Protein AF-A0A4Q3AGQ6-F1 (afdb_monomer_lite)

pLDDT: mean 85.33, std 16.57, range [38.38, 97.81]

Secondary structure (DSSP, 8-state):
-----------------PPPPPGGGTTT--TT-------EEEE--GGGHHHHHHHHHHHHH-HHHHHHHHTTPPTTSPPPP-GGGS--HHHHHHHHHHHTT-EEEE-

Structure (mmCIF, N/CA/C/O backbone):
data_AF-A0A4Q3AGQ6-F1
#
_entry.id   AF-A0A4Q3AGQ6-F1
#
loop_
_atom_site.group_PDB
_atom_site.id
_atom_site.type_symbol
_atom_site.label_atom_id
_atom_site.label_alt_id
_atom_site.label_comp_id
_atom_site.label_asym_id
_atom_site.label_entity_id
_atom_site.label_seq_id
_atom_site.pdbx_PDB_ins_code
_atom_site.Cartn_x
_atom_site.Cartn_y
_atom_site.Cartn_z
_atom_site.occupancy
_atom_site.B_iso_or_equiv
_atom_site.auth_seq_id
_atom_site.auth_comp_id
_atom_site.auth_asym_id
_atom_site.auth_atom_id
_atom_site.pdbx_PDB_model_num
ATOM 1 N N . MET A 1 1 ? 59.918 -32.731 -48.530 1.00 38.38 1 MET A N 1
ATOM 2 C CA . MET A 1 1 ? 59.135 -31.544 -48.932 1.00 38.38 1 MET A CA 1
ATOM 3 C C . MET A 1 1 ? 58.116 -31.290 -47.831 1.00 38.38 1 MET A C 1
ATOM 5 O O . MET A 1 1 ? 57.260 -32.135 -47.616 1.00 38.38 1 MET A O 1
ATOM 9 N N . LYS A 1 2 ? 58.320 -30.248 -47.016 1.00 39.12 2 LYS A N 1
ATOM 10 C CA . LYS A 1 2 ? 57.498 -29.960 -45.830 1.00 39.12 2 LYS A CA 1
ATOM 11 C C . LYS A 1 2 ? 56.310 -29.107 -46.273 1.00 39.12 2 LYS A C 1
ATOM 13 O O . LYS A 1 2 ? 56.527 -27.981 -46.702 1.00 39.12 2 LYS A O 1
ATOM 18 N N . VAL A 1 3 ? 55.093 -29.639 -46.195 1.00 46.00 3 VAL A N 1
ATOM 19 C CA . VAL A 1 3 ? 53.869 -28.850 -46.383 1.00 46.00 3 VAL A CA 1
ATOM 20 C C . VAL A 1 3 ? 53.211 -28.728 -45.018 1.00 46.00 3 VAL A C 1
ATOM 22 O O . VAL A 1 3 ? 52.558 -29.647 -44.535 1.00 46.00 3 VAL A O 1
ATOM 25 N N . THR A 1 4 ? 53.478 -27.612 -44.349 1.00 46.59 4 THR A N 1
ATOM 26 C CA . THR A 1 4 ? 52.839 -27.230 -43.091 1.00 46.59 4 THR A CA 1
ATOM 27 C C . THR A 1 4 ? 51.447 -26.701 -43.426 1.00 46.59 4 THR A C 1
ATOM 29 O O . THR A 1 4 ? 51.304 -25.577 -43.899 1.00 46.59 4 THR A O 1
ATOM 32 N N . LEU A 1 5 ? 50.418 -27.526 -43.233 1.00 41.88 5 LEU A N 1
ATOM 33 C CA . LEU A 1 5 ? 49.025 -27.117 -43.392 1.00 41.88 5 LEU A CA 1
ATOM 34 C C . LEU A 1 5 ? 48.574 -26.436 -42.091 1.00 41.88 5 LEU A C 1
ATOM 36 O O . LEU A 1 5 ? 48.274 -27.097 -41.098 1.00 41.88 5 LEU A O 1
ATOM 40 N N . ALA A 1 6 ? 48.600 -25.103 -42.070 1.00 47.47 6 ALA A N 1
ATOM 41 C CA . ALA A 1 6 ? 48.110 -24.317 -40.945 1.00 47.47 6 ALA A CA 1
ATOM 42 C C . ALA A 1 6 ? 46.582 -24.466 -40.847 1.00 47.47 6 ALA A C 1
ATOM 44 O O . ALA A 1 6 ? 45.842 -23.964 -41.691 1.00 47.47 6 ALA A O 1
ATOM 45 N N . SER A 1 7 ? 46.110 -25.176 -39.820 1.00 49.44 7 SER A N 1
ATOM 46 C CA . SER A 1 7 ? 44.690 -25.216 -39.465 1.00 49.44 7 SER A CA 1
ATOM 47 C C . SER A 1 7 ? 44.297 -23.869 -38.861 1.00 49.44 7 SER A C 1
ATOM 49 O O . SER A 1 7 ? 44.661 -23.561 -37.728 1.00 49.44 7 SER A O 1
ATOM 51 N N . VAL A 1 8 ? 43.571 -23.052 -39.622 1.00 52.06 8 VAL A N 1
ATOM 52 C CA . VAL A 1 8 ? 42.922 -21.845 -39.101 1.00 52.06 8 VAL A CA 1
ATOM 53 C C . VAL A 1 8 ? 41.705 -22.292 -38.297 1.00 52.06 8 VAL A C 1
ATOM 55 O O . VAL A 1 8 ? 40.649 -22.588 -38.849 1.00 52.06 8 VAL A O 1
ATOM 58 N N . PHE A 1 9 ? 41.863 -22.377 -36.979 1.00 47.50 9 PHE A N 1
ATOM 59 C CA . PHE A 1 9 ? 40.748 -22.543 -36.055 1.00 47.50 9 PHE A CA 1
ATOM 60 C C . PHE A 1 9 ? 40.104 -21.164 -35.864 1.00 47.50 9 PHE A C 1
ATOM 62 O O . PHE A 1 9 ? 40.536 -20.369 -35.030 1.00 47.50 9 PHE A O 1
ATOM 69 N N . ALA A 1 10 ? 39.120 -20.832 -36.702 1.00 53.97 10 ALA A N 1
ATOM 70 C CA . ALA A 1 10 ? 38.310 -19.637 -36.509 1.00 53.97 10 ALA A CA 1
ATOM 71 C C . ALA A 1 10 ? 37.447 -19.836 -35.253 1.00 53.97 10 ALA A C 1
ATOM 73 O O . ALA A 1 10 ? 36.422 -20.516 -35.295 1.00 53.97 10 ALA A O 1
ATOM 74 N N . LEU A 1 11 ? 37.884 -19.271 -34.122 1.00 48.06 11 LEU A N 1
ATOM 75 C CA . LEU A 1 11 ? 37.043 -19.110 -32.938 1.00 48.06 11 LEU A CA 1
ATOM 76 C C . LEU A 1 11 ? 35.858 -18.216 -33.329 1.00 48.06 11 LEU A C 1
ATOM 78 O O . LEU A 1 11 ? 35.980 -16.994 -33.399 1.00 48.06 11 LEU A O 1
ATOM 82 N N . VAL A 1 12 ? 34.703 -18.823 -33.587 1.00 55.38 12 VAL A N 1
ATOM 83 C CA . VAL A 1 12 ? 33.433 -18.100 -33.629 1.00 55.38 12 VAL A CA 1
ATOM 84 C C . VAL A 1 12 ? 33.086 -17.769 -32.181 1.00 55.38 12 VAL A C 1
ATOM 86 O O . VAL A 1 12 ? 32.488 -18.576 -31.474 1.00 55.38 12 VAL A O 1
ATOM 89 N N . ALA A 1 13 ? 33.531 -16.609 -31.700 1.00 59.38 13 ALA A N 1
ATOM 90 C CA . ALA A 1 13 ? 33.026 -16.076 -30.445 1.00 59.38 13 ALA A CA 1
ATOM 91 C C . ALA A 1 13 ? 31.540 -15.736 -30.655 1.00 59.38 13 ALA A C 1
ATOM 93 O O . ALA A 1 13 ? 31.235 -14.972 -31.576 1.00 59.38 13 ALA A O 1
ATOM 94 N N . PRO A 1 14 ? 30.599 -16.281 -29.863 1.00 54.75 14 PRO A N 1
ATOM 95 C CA . PRO A 1 14 ? 29.233 -15.793 -29.903 1.00 54.75 14 PRO A CA 1
ATOM 96 C C . PRO A 1 14 ? 29.268 -14.324 -29.480 1.00 54.75 14 PRO A C 1
ATOM 98 O O . PRO A 1 14 ? 29.641 -14.000 -28.352 1.00 54.75 14 PRO A O 1
ATOM 101 N N . ALA A 1 15 ? 28.918 -13.428 -30.400 1.00 56.59 15 ALA A N 1
ATOM 102 C CA . ALA A 1 15 ? 28.623 -12.050 -30.059 1.00 56.59 15 ALA A CA 1
ATOM 103 C C . ALA A 1 15 ? 27.412 -12.081 -29.122 1.00 56.59 15 ALA A C 1
ATOM 105 O O . ALA A 1 15 ? 26.280 -12.302 -29.553 1.00 56.59 15 ALA A O 1
ATOM 106 N N . VAL A 1 16 ? 27.663 -11.943 -27.820 1.00 60.31 16 VAL A N 1
ATOM 107 C CA . VAL A 1 16 ? 26.614 -11.757 -26.821 1.00 60.31 16 VAL A CA 1
ATOM 108 C C . VAL A 1 16 ? 26.056 -10.359 -27.055 1.00 60.31 16 VAL A C 1
ATOM 110 O O . VAL A 1 16 ? 26.527 -9.381 -26.484 1.00 60.31 16 VAL A O 1
ATOM 113 N N . PHE A 1 17 ? 25.093 -10.242 -27.963 1.00 57.38 17 PHE A N 1
ATOM 114 C CA . PHE A 1 17 ? 24.289 -9.037 -28.060 1.00 57.38 17 PHE A CA 1
ATOM 115 C C . PHE A 1 17 ? 23.415 -8.991 -26.810 1.00 57.38 17 PHE A C 1
ATOM 117 O O . PHE A 1 17 ? 22.526 -9.826 -26.635 1.00 57.38 17 PHE A O 1
ATOM 124 N N . ALA A 1 18 ? 23.708 -8.052 -25.908 1.00 65.12 18 ALA A N 1
ATOM 125 C CA . ALA A 1 18 ? 22.822 -7.757 -24.797 1.00 65.12 18 ALA A CA 1
ATOM 126 C C . ALA A 1 18 ? 21.446 -7.388 -25.369 1.00 65.12 18 ALA A C 1
ATOM 128 O O . ALA A 1 18 ? 21.344 -6.497 -26.213 1.00 65.12 18 ALA A O 1
ATOM 129 N N . ALA A 1 19 ? 20.403 -8.101 -24.938 1.00 71.31 19 ALA A N 1
ATOM 130 C CA . ALA A 1 19 ? 19.034 -7.739 -25.272 1.00 71.31 19 ALA A CA 1
ATOM 131 C C . ALA A 1 19 ? 18.767 -6.296 -24.818 1.00 71.31 19 ALA A C 1
ATOM 133 O O . ALA A 1 19 ? 19.276 -5.866 -23.779 1.00 71.31 19 ALA A O 1
ATOM 134 N N . GLU A 1 20 ? 17.984 -5.550 -25.598 1.00 75.62 20 GLU A N 1
ATOM 135 C CA . GLU A 1 20 ? 17.608 -4.186 -25.230 1.00 75.62 20 GLU A CA 1
ATOM 136 C C . GLU A 1 20 ? 16.930 -4.178 -23.854 1.00 75.62 20 GLU A C 1
ATOM 138 O O . GLU A 1 20 ? 16.079 -5.024 -23.553 1.00 75.62 20 GLU A O 1
ATOM 143 N N . ALA A 1 21 ? 17.318 -3.223 -23.003 1.00 80.38 21 ALA A N 1
ATOM 144 C CA . ALA A 1 21 ? 16.701 -3.067 -21.696 1.00 80.38 21 ALA A CA 1
ATOM 145 C C . ALA A 1 21 ? 15.193 -2.801 -21.869 1.00 80.38 21 ALA A C 1
ATOM 147 O O . ALA A 1 21 ? 14.809 -1.994 -22.724 1.00 80.38 21 ALA A O 1
ATOM 148 N N . PRO A 1 22 ? 14.315 -3.432 -21.062 1.00 84.38 22 PRO A N 1
ATOM 149 C CA . PRO A 1 22 ? 12.899 -3.088 -21.058 1.00 84.38 22 PRO A CA 1
ATOM 150 C C . PRO A 1 22 ? 12.729 -1.577 -20.893 1.00 84.38 22 PRO A C 1
ATOM 152 O O . PRO A 1 22 ? 13.403 -0.987 -20.055 1.00 84.38 22 PRO A O 1
ATOM 155 N N . LYS A 1 23 ? 11.808 -0.948 -21.636 1.00 86.06 23 LYS A N 1
ATOM 156 C CA . LYS A 1 23 ? 11.639 0.523 -21.628 1.00 86.06 23 LYS A CA 1
ATOM 157 C C . LYS A 1 23 ? 11.521 1.123 -20.222 1.00 86.06 23 LYS A C 1
ATOM 159 O O . LYS A 1 23 ? 12.052 2.193 -19.975 1.00 86.06 23 LYS A O 1
ATOM 164 N N . VAL A 1 24 ? 10.862 0.417 -19.301 1.00 86.50 24 VAL A N 1
ATOM 165 C CA . VAL A 1 24 ? 10.685 0.833 -17.894 1.00 86.50 24 VAL A CA 1
ATOM 166 C C . VAL A 1 24 ? 12.007 0.872 -17.112 1.00 86.50 24 VAL A C 1
ATOM 168 O O . VAL A 1 24 ? 12.116 1.580 -16.119 1.00 86.50 24 VAL A O 1
ATOM 171 N N . LEU A 1 25 ? 13.006 0.109 -17.548 1.00 85.94 25 LEU A N 1
ATOM 172 C CA . LEU A 1 25 ? 14.307 -0.029 -16.901 1.00 85.94 25 LEU A CA 1
ATOM 173 C C . LEU A 1 25 ? 15.446 0.616 -17.701 1.00 85.94 25 LEU A C 1
ATOM 175 O O . LEU A 1 25 ? 16.585 0.584 -17.244 1.00 85.94 25 LEU A O 1
ATOM 179 N N . ALA A 1 26 ? 15.163 1.191 -18.873 1.00 86.38 26 ALA A N 1
ATOM 180 C CA . ALA A 1 26 ? 16.179 1.736 -19.772 1.00 86.38 26 ALA A CA 1
ATOM 181 C C . ALA A 1 26 ? 17.006 2.862 -19.125 1.00 86.38 26 ALA A C 1
ATOM 183 O O . ALA A 1 26 ? 18.204 2.950 -19.374 1.00 86.38 26 ALA A O 1
ATOM 184 N N . ASP A 1 27 ? 16.398 3.649 -18.232 1.00 87.38 27 ASP A N 1
ATOM 185 C CA . ASP A 1 27 ? 17.085 4.718 -17.493 1.00 87.38 27 ASP A CA 1
ATOM 186 C C . ASP A 1 27 ? 18.010 4.186 -16.381 1.00 87.38 27 ASP A C 1
ATOM 188 O O . ASP A 1 27 ? 18.870 4.912 -15.882 1.00 87.38 27 ASP A O 1
ATOM 192 N N . TYR A 1 28 ? 17.846 2.920 -15.982 1.00 84.25 28 TYR A N 1
ATOM 193 C CA . TYR A 1 28 ? 18.569 2.300 -14.865 1.00 84.25 28 TYR A CA 1
ATOM 194 C C . TYR A 1 28 ? 19.575 1.228 -15.310 1.00 84.25 28 TYR A C 1
ATOM 196 O O . TYR A 1 28 ? 20.515 0.927 -14.574 1.00 84.25 28 TYR A O 1
ATOM 204 N N . LEU A 1 29 ? 19.390 0.633 -16.494 1.00 87.19 29 LEU A N 1
ATOM 205 C CA . LEU A 1 29 ? 20.220 -0.450 -17.021 1.00 87.19 29 LEU A CA 1
ATOM 206 C C . LEU A 1 29 ? 21.067 0.041 -18.197 1.00 87.19 29 LEU A C 1
ATOM 208 O O . LEU A 1 29 ? 20.571 0.199 -19.310 1.00 87.19 29 LEU A O 1
ATOM 212 N N . ILE A 1 30 ? 22.367 0.223 -17.964 1.00 83.62 30 ILE A N 1
ATOM 213 C CA . ILE A 1 30 ? 23.318 0.593 -19.017 1.00 83.62 30 ILE A CA 1
ATOM 214 C C . ILE A 1 30 ? 23.692 -0.669 -19.811 1.00 83.62 30 ILE A C 1
ATOM 216 O O . ILE A 1 30 ? 24.221 -1.618 -19.218 1.00 83.62 30 ILE A O 1
ATOM 220 N N . PRO A 1 31 ? 23.465 -0.707 -21.139 1.00 80.94 31 PRO A N 1
ATOM 221 C CA . PRO A 1 31 ? 23.838 -1.852 -21.959 1.00 80.94 31 PRO A CA 1
ATOM 222 C C . PRO A 1 31 ? 25.319 -2.209 -21.808 1.00 80.94 31 PRO A C 1
ATOM 224 O O . PRO A 1 31 ? 26.182 -1.335 -21.730 1.00 80.94 31 PRO A O 1
ATOM 227 N N . ASN A 1 32 ? 25.612 -3.509 -21.793 1.00 79.19 32 ASN A N 1
ATOM 228 C CA . ASN A 1 32 ? 26.972 -4.055 -21.700 1.00 79.19 32 ASN A CA 1
ATOM 229 C C . ASN A 1 32 ? 27.758 -3.636 -20.441 1.00 79.19 32 ASN A C 1
ATOM 231 O O . ASN A 1 32 ? 28.986 -3.694 -20.440 1.00 79.19 32 ASN A O 1
ATOM 235 N N . THR A 1 33 ? 27.072 -3.243 -19.364 1.00 83.31 33 THR A N 1
ATOM 236 C CA . THR A 1 33 ? 27.698 -2.930 -18.073 1.00 83.31 33 THR A CA 1
ATOM 237 C C . THR A 1 33 ? 27.255 -3.931 -17.010 1.00 83.31 33 THR A C 1
ATOM 239 O O . THR A 1 33 ? 26.071 -4.236 -16.882 1.00 83.31 33 THR A O 1
ATOM 242 N N . MET A 1 34 ? 28.206 -4.438 -16.221 1.00 81.69 34 MET A N 1
ATOM 243 C CA . MET A 1 34 ? 27.884 -5.215 -15.025 1.00 81.69 34 MET A CA 1
ATOM 244 C C . MET A 1 34 ? 27.495 -4.266 -13.894 1.00 81.69 34 MET A C 1
ATOM 246 O O . MET A 1 34 ? 28.314 -3.474 -13.432 1.00 81.69 34 MET A O 1
ATOM 250 N N . ILE A 1 35 ? 26.252 -4.370 -13.436 1.00 84.88 35 ILE A N 1
ATOM 251 C CA . ILE A 1 35 ? 25.745 -3.650 -12.268 1.00 84.88 35 ILE A CA 1
ATOM 252 C C . ILE A 1 35 ? 25.416 -4.649 -11.156 1.00 84.88 35 ILE A C 1
ATOM 254 O O . ILE A 1 35 ? 24.973 -5.768 -11.423 1.00 84.88 35 ILE A O 1
ATOM 258 N N . LYS A 1 36 ? 25.634 -4.258 -9.898 1.00 86.50 36 LYS A N 1
ATOM 259 C CA . LYS A 1 36 ? 25.245 -5.079 -8.748 1.00 86.50 36 LYS A CA 1
ATOM 260 C C . LYS A 1 36 ? 23.734 -4.963 -8.549 1.00 86.50 36 LYS A C 1
ATOM 262 O O . LYS A 1 36 ? 23.245 -3.902 -8.177 1.00 86.50 36 LYS A O 1
ATOM 267 N N . GLY A 1 37 ? 23.013 -6.053 -8.793 1.00 86.88 37 GLY A N 1
ATOM 268 C CA . GLY A 1 37 ? 21.628 -6.198 -8.356 1.00 86.88 37 GLY A CA 1
ATOM 269 C C . GLY A 1 37 ? 21.565 -6.624 -6.891 1.00 86.88 37 GLY A C 1
ATOM 270 O O . GLY A 1 37 ? 22.433 -7.358 -6.417 1.00 86.88 37 GLY A O 1
ATOM 271 N N . GLU A 1 38 ? 20.532 -6.182 -6.184 1.00 89.31 38 GLU A N 1
ATOM 272 C CA . GLU A 1 38 ? 20.229 -6.615 -4.823 1.00 89.31 38 GLU A CA 1
ATOM 273 C C . GLU A 1 38 ? 18.759 -7.012 -4.752 1.00 89.31 38 GLU A C 1
ATOM 275 O O . GLU A 1 38 ? 17.886 -6.299 -5.253 1.00 89.31 38 GLU A O 1
ATOM 280 N N . VAL A 1 39 ? 18.489 -8.172 -4.158 1.00 90.88 39 VAL A N 1
ATOM 281 C CA . VA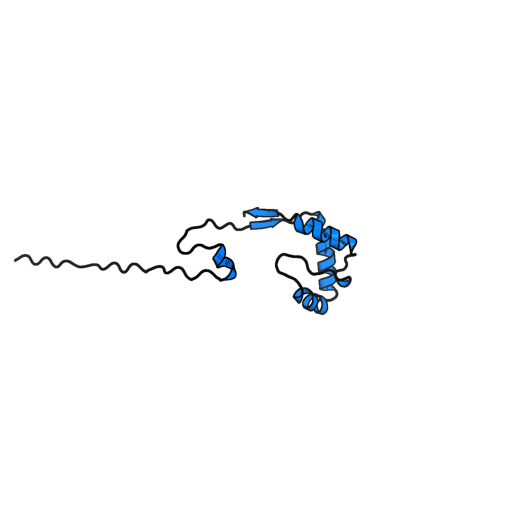L A 1 39 ? 17.121 -8.572 -3.836 1.00 90.88 39 VAL A CA 1
ATOM 282 C C . VAL A 1 39 ? 16.813 -8.000 -2.464 1.00 90.88 39 VAL A C 1
ATOM 284 O O . VAL A 1 39 ? 17.557 -8.239 -1.518 1.00 90.88 39 VAL A O 1
ATOM 287 N N . VAL A 1 40 ? 15.727 -7.240 -2.364 1.00 91.06 40 VAL A N 1
ATOM 288 C CA . VAL A 1 40 ? 15.304 -6.604 -1.114 1.00 91.06 40 VAL A CA 1
ATOM 289 C C . VAL A 1 40 ? 13.931 -7.105 -0.684 1.00 91.06 40 VAL A C 1
ATOM 291 O O . VAL A 1 40 ? 13.073 -7.409 -1.514 1.00 91.06 40 VAL A O 1
ATOM 294 N N . VAL A 1 41 ? 13.703 -7.140 0.623 1.00 91.94 41 VAL A N 1
ATOM 295 C CA . VAL A 1 41 ? 12.394 -7.343 1.244 1.00 91.94 41 VAL A CA 1
ATOM 296 C C . VAL A 1 41 ? 11.872 -6.003 1.732 1.00 91.94 41 VAL A C 1
ATOM 298 O O . VAL A 1 41 ? 12.597 -5.220 2.348 1.00 91.94 41 VAL A O 1
ATOM 301 N N . VAL A 1 42 ? 10.589 -5.756 1.476 1.00 90.69 42 VAL A N 1
ATOM 302 C CA . VAL A 1 42 ? 9.870 -4.621 2.054 1.00 90.69 42 VAL A CA 1
ATOM 303 C C . VAL A 1 42 ? 9.484 -4.980 3.484 1.00 90.69 42 VAL A C 1
ATOM 305 O O . VAL A 1 42 ? 8.696 -5.897 3.701 1.00 90.69 42 VAL A O 1
ATOM 308 N N . VAL A 1 43 ? 10.028 -4.252 4.453 1.00 93.00 43 VAL A N 1
ATOM 309 C CA . VAL A 1 43 ? 9.750 -4.428 5.878 1.00 93.00 43 VAL A CA 1
ATOM 310 C C . VAL A 1 43 ? 8.835 -3.296 6.341 1.00 93.00 43 VAL A C 1
ATOM 312 O O . VAL A 1 43 ? 9.299 -2.164 6.516 1.00 93.00 43 VAL A O 1
ATOM 315 N N . PRO A 1 44 ? 7.528 -3.554 6.510 1.00 92.25 44 PRO A N 1
ATOM 316 C CA . PRO A 1 44 ? 6.623 -2.564 7.061 1.00 92.25 44 PRO A CA 1
ATOM 317 C C . PRO A 1 44 ? 6.805 -2.384 8.575 1.00 92.25 44 PRO A C 1
ATOM 319 O O . PRO A 1 44 ? 7.176 -3.331 9.273 1.00 92.25 44 PRO A O 1
ATOM 322 N N . PRO A 1 45 ? 6.531 -1.177 9.102 1.00 95.00 45 PRO A N 1
ATOM 323 C CA . PRO A 1 45 ? 6.443 -0.967 10.543 1.00 95.00 45 PRO A CA 1
ATOM 324 C C . PRO A 1 45 ? 5.237 -1.728 11.114 1.00 95.00 45 PRO A C 1
ATOM 326 O O . PRO A 1 45 ? 4.194 -1.807 10.465 1.00 95.00 45 PRO A O 1
ATOM 329 N N . LYS A 1 46 ? 5.351 -2.250 12.343 1.00 94.94 46 LYS A N 1
ATOM 330 C CA . LYS A 1 46 ? 4.299 -3.069 12.984 1.00 94.94 46 LYS A CA 1
ATOM 331 C C . LYS A 1 46 ? 2.973 -2.324 13.140 1.00 94.94 46 LYS A C 1
ATOM 333 O O . LYS A 1 46 ? 1.902 -2.917 13.123 1.00 94.94 46 LYS A O 1
ATOM 338 N N . GLU A 1 47 ? 3.027 -1.005 13.280 1.00 94.56 47 GLU A N 1
ATOM 339 C CA . GLU A 1 47 ? 1.850 -0.144 13.376 1.00 94.56 47 GLU A CA 1
ATOM 340 C C . GLU A 1 47 ? 0.992 -0.171 12.103 1.00 94.56 47 GLU A C 1
ATOM 342 O O . GLU A 1 47 ? -0.185 0.190 12.158 1.00 94.56 47 GLU A O 1
ATOM 347 N N . LEU A 1 48 ? 1.560 -0.602 10.971 1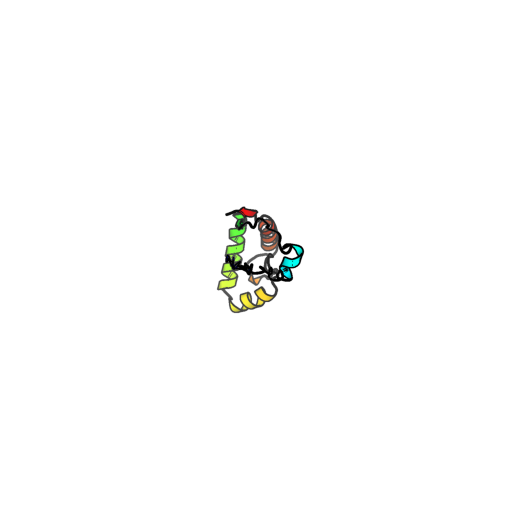.00 94.94 48 LEU A N 1
ATOM 348 C CA . LEU A 1 48 ? 0.846 -0.752 9.708 1.00 94.94 48 LEU A CA 1
ATOM 349 C C . LEU A 1 48 ? -0.108 -1.954 9.715 1.00 94.94 48 LEU A C 1
ATOM 351 O O . LEU A 1 48 ? -1.150 -1.901 9.059 1.00 94.94 48 LEU A O 1
ATOM 355 N N . ASP A 1 49 ? 0.212 -3.002 10.481 1.00 95.56 49 ASP A N 1
ATOM 356 C CA . ASP A 1 49 ? -0.481 -4.297 10.449 1.00 95.56 49 ASP A CA 1
ATOM 357 C C . ASP A 1 49 ? -1.976 -4.157 10.752 1.00 95.56 49 ASP A C 1
ATOM 359 O O . ASP A 1 49 ? -2.813 -4.765 10.087 1.00 95.56 49 ASP A O 1
ATOM 363 N N . LYS A 1 50 ? -2.340 -3.290 11.708 1.00 96.38 50 LYS A N 1
ATOM 364 C CA . LYS A 1 50 ? -3.748 -3.064 12.074 1.00 96.38 50 LYS A CA 1
ATOM 365 C C . LYS A 1 50 ? -4.570 -2.473 10.923 1.00 96.38 50 LYS A C 1
ATOM 367 O O . LYS A 1 50 ? -5.755 -2.771 10.804 1.00 96.38 50 LYS A O 1
ATOM 372 N N . TYR A 1 51 ? -3.958 -1.634 10.086 1.00 96.88 51 TYR A N 1
ATOM 373 C CA . TYR A 1 51 ? -4.632 -1.012 8.948 1.00 96.88 51 TYR A CA 1
ATOM 374 C C . TYR A 1 51 ? -4.734 -1.992 7.782 1.00 96.88 51 TYR A C 1
ATOM 376 O O . TYR A 1 51 ? -5.793 -2.100 7.168 1.00 96.88 51 TYR A O 1
ATOM 384 N N . ILE A 1 52 ? -3.667 -2.760 7.533 1.00 95.25 52 ILE A N 1
ATOM 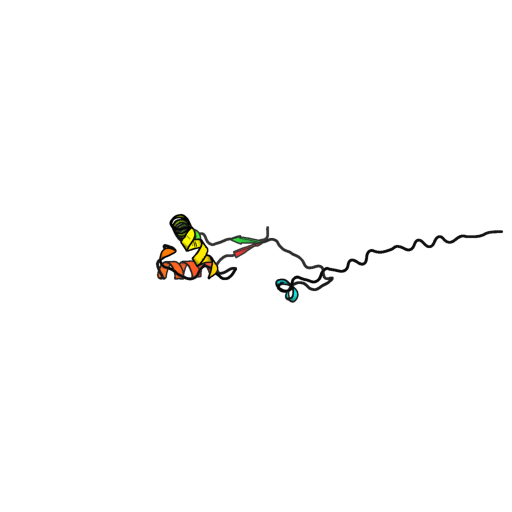385 C CA . ILE A 1 52 ? -3.667 -3.838 6.537 1.00 95.25 52 ILE A CA 1
ATOM 386 C C . ILE A 1 52 ? -4.762 -4.854 6.865 1.00 95.25 52 ILE A C 1
ATOM 388 O O . ILE A 1 52 ? -5.581 -5.153 6.002 1.00 95.25 52 ILE A O 1
ATOM 392 N N . ALA A 1 53 ? -4.852 -5.303 8.118 1.00 97.00 53 ALA A N 1
ATOM 393 C CA . ALA A 1 53 ? -5.860 -6.269 8.546 1.00 97.00 53 ALA A CA 1
ATOM 394 C C . ALA A 1 53 ? -7.298 -5.786 8.279 1.00 97.00 53 ALA A C 1
ATOM 396 O O . ALA A 1 53 ? -8.135 -6.568 7.827 1.00 97.00 53 ALA A O 1
ATOM 397 N N . LYS A 1 54 ? -7.582 -4.494 8.500 1.00 97.44 54 LYS A N 1
ATOM 398 C CA . LYS A 1 54 ? -8.887 -3.888 8.188 1.00 97.44 54 LYS A CA 1
ATOM 399 C C . LYS A 1 54 ? -9.181 -3.891 6.689 1.00 97.44 54 LYS A C 1
ATOM 401 O O . LYS A 1 54 ? -10.265 -4.307 6.284 1.00 97.44 54 LYS A O 1
ATOM 406 N N . VAL A 1 55 ? -8.208 -3.491 5.870 1.00 96.44 55 VAL A N 1
ATOM 407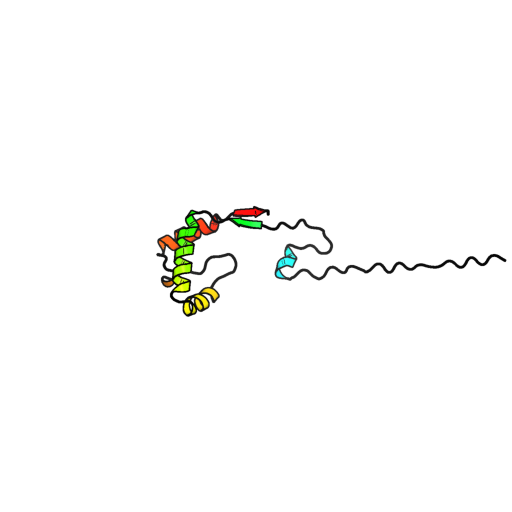 C CA . VAL A 1 55 ? -8.344 -3.494 4.405 1.00 96.44 55 VAL A CA 1
ATOM 408 C C . VAL A 1 55 ? -8.528 -4.919 3.872 1.00 96.44 55 VAL A C 1
ATOM 410 O O . VAL A 1 55 ? -9.368 -5.148 3.006 1.00 96.44 55 VAL A O 1
ATOM 413 N N . GLU A 1 56 ? -7.803 -5.899 4.410 1.00 96.69 56 GLU A N 1
ATOM 414 C CA . GLU A 1 56 ? -7.957 -7.316 4.062 1.00 96.69 56 GLU A CA 1
ATOM 415 C C . GLU A 1 56 ? -9.313 -7.883 4.496 1.00 96.69 56 GLU A C 1
ATOM 417 O O . GLU A 1 56 ? -9.912 -8.707 3.803 1.00 96.69 56 GLU A O 1
ATOM 422 N N . GLU A 1 57 ? -9.826 -7.471 5.654 1.00 97.75 57 GLU A N 1
ATOM 423 C CA . GLU A 1 57 ? -11.173 -7.827 6.088 1.00 97.75 57 GLU A CA 1
ATOM 424 C C . GLU A 1 57 ? -12.236 -7.243 5.151 1.00 97.75 57 GLU A C 1
ATOM 426 O O . GLU A 1 57 ? -13.122 -7.976 4.709 1.00 97.75 57 GLU A O 1
ATOM 431 N N . ALA A 1 58 ? -12.121 -5.965 4.788 1.00 95.75 58 ALA A N 1
ATOM 432 C CA . ALA A 1 58 ? -12.982 -5.320 3.801 1.00 95.75 58 ALA A CA 1
ATOM 433 C C . ALA A 1 58 ? -12.945 -6.037 2.442 1.00 95.75 58 ALA A C 1
ATOM 435 O O . ALA A 1 58 ? -13.993 -6.362 1.881 1.00 95.75 58 ALA A O 1
ATOM 436 N N . ALA A 1 59 ? -11.746 -6.368 1.955 1.00 96.75 59 ALA A N 1
ATOM 437 C CA . ALA A 1 59 ? -11.551 -7.096 0.705 1.00 96.75 59 ALA A CA 1
ATOM 438 C C . ALA A 1 59 ? -12.210 -8.483 0.717 1.00 96.75 59 ALA A C 1
ATOM 440 O O . ALA A 1 59 ? -12.739 -8.929 -0.299 1.00 96.75 59 ALA A O 1
ATOM 441 N N . ARG A 1 60 ? -12.204 -9.171 1.867 1.00 97.62 60 ARG A N 1
ATOM 442 C CA . ARG A 1 60 ? -12.877 -10.469 2.034 1.00 97.62 60 ARG A CA 1
ATOM 443 C C . ARG A 1 60 ? -14.397 -10.344 2.101 1.00 97.62 60 ARG A C 1
ATOM 445 O O . ARG A 1 60 ? -15.081 -11.250 1.632 1.00 97.62 60 ARG A O 1
ATOM 452 N N . LYS A 1 61 ? -14.922 -9.262 2.684 1.00 97.69 61 LYS A N 1
ATOM 453 C CA . LYS A 1 61 ? -16.370 -9.017 2.795 1.00 97.69 61 LYS A CA 1
ATOM 454 C C . LYS A 1 61 ? -17.015 -8.716 1.445 1.00 97.69 61 LYS A C 1
ATOM 456 O O . LYS A 1 61 ? -18.115 -9.198 1.198 1.00 97.69 61 LYS A O 1
ATOM 461 N N . ASP A 1 62 ? -16.333 -7.968 0.578 1.00 97.12 62 ASP A N 1
ATOM 462 C CA . ASP A 1 62 ? -16.803 -7.690 -0.784 1.00 97.12 62 ASP A CA 1
ATOM 463 C C . ASP A 1 62 ? -15.663 -7.795 -1.819 1.00 97.12 62 ASP A C 1
ATOM 465 O O . ASP A 1 62 ? -15.082 -6.789 -2.248 1.00 97.12 62 ASP A O 1
ATOM 469 N N . PRO A 1 63 ? -15.326 -9.026 -2.249 1.00 97.31 63 PRO A N 1
ATOM 470 C CA . PRO A 1 63 ? -14.228 -9.257 -3.185 1.00 97.31 63 PRO A CA 1
ATOM 471 C C . PRO A 1 63 ? -14.475 -8.659 -4.573 1.00 97.31 63 PRO A C 1
ATOM 473 O O . PRO A 1 63 ? -13.527 -8.280 -5.265 1.00 97.31 63 PRO A O 1
ATOM 476 N N . ALA A 1 64 ? -15.740 -8.594 -5.001 1.00 97.81 64 ALA A N 1
ATOM 477 C CA . ALA A 1 64 ? -16.110 -8.074 -6.313 1.00 97.81 64 ALA A CA 1
ATOM 478 C C . ALA A 1 64 ? -15.886 -6.562 -6.369 1.00 97.81 64 ALA A C 1
ATOM 480 O O . ALA A 1 64 ? -15.229 -6.073 -7.292 1.00 97.81 64 ALA A O 1
ATOM 481 N N . TRP A 1 65 ? -16.357 -5.843 -5.348 1.00 97.38 65 TRP A N 1
ATOM 482 C CA . TRP A 1 65 ? -16.077 -4.423 -5.208 1.00 97.38 65 TRP A CA 1
ATOM 483 C C . TRP A 1 65 ? -14.578 -4.154 -5.073 1.00 97.38 65 TRP A C 1
ATOM 485 O O . TRP A 1 65 ? -14.048 -3.308 -5.792 1.00 97.38 65 TRP A O 1
ATOM 495 N N . PHE A 1 66 ? -13.880 -4.881 -4.195 1.00 97.19 66 PHE A N 1
ATOM 496 C CA . PHE A 1 66 ? -12.462 -4.631 -3.942 1.00 97.19 66 PHE A CA 1
ATOM 497 C C . PHE A 1 66 ? -11.625 -4.801 -5.213 1.00 97.19 66 PHE A C 1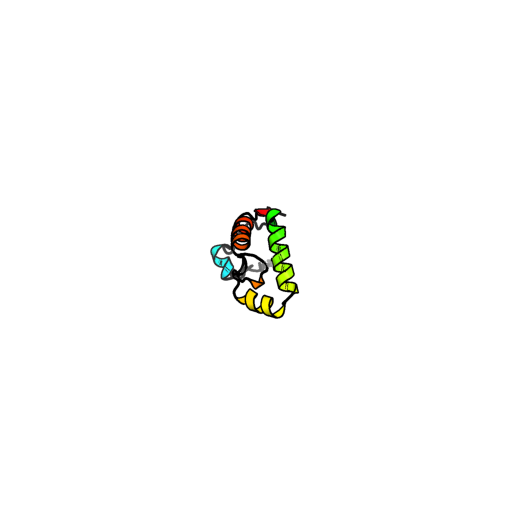
ATOM 499 O O . PHE A 1 66 ? -10.741 -3.994 -5.492 1.00 97.19 66 PHE A O 1
ATOM 506 N N . LYS A 1 67 ? -11.946 -5.809 -6.035 1.00 96.56 67 LYS A N 1
ATOM 507 C CA . LYS A 1 67 ? -11.308 -6.022 -7.339 1.00 96.56 67 LYS A CA 1
ATOM 508 C C . LYS A 1 67 ? -11.521 -4.847 -8.293 1.00 96.56 67 LYS A C 1
ATOM 510 O O . LYS A 1 67 ? -10.599 -4.503 -9.029 1.00 96.56 67 LYS A O 1
ATOM 515 N N . GLU A 1 68 ? -12.713 -4.255 -8.307 1.00 97.56 68 GLU A N 1
ATOM 516 C CA . GLU A 1 68 ? -12.993 -3.081 -9.137 1.00 97.56 68 GLU A CA 1
ATOM 517 C C . GLU A 1 68 ? -12.257 -1.848 -8.614 1.00 97.56 68 GLU A C 1
ATOM 519 O O . GLU A 1 68 ? -11.577 -1.163 -9.375 1.00 97.56 68 GLU A O 1
ATOM 524 N N . HIS A 1 69 ? -12.313 -1.613 -7.302 1.00 96.38 69 HIS A N 1
ATOM 525 C CA . HIS A 1 69 ? -11.636 -0.490 -6.659 1.00 96.38 69 HIS A CA 1
ATOM 526 C C . HIS A 1 69 ? -10.118 -0.545 -6.844 1.00 96.38 69 HIS A C 1
ATOM 528 O O . HIS A 1 69 ? -9.483 0.473 -7.119 1.00 96.38 69 HIS A O 1
ATOM 534 N N . ALA A 1 70 ? -9.534 -1.744 -6.777 1.00 94.81 70 ALA A N 1
ATOM 535 C CA . ALA A 1 70 ? -8.103 -1.960 -6.948 1.00 94.81 70 ALA A CA 1
ATOM 536 C C . ALA A 1 70 ? -7.571 -1.501 -8.315 1.00 94.81 70 ALA A C 1
ATOM 538 O O . ALA A 1 70 ? -6.399 -1.135 -8.415 1.00 94.81 70 ALA A O 1
ATOM 539 N N . LYS A 1 71 ? -8.417 -1.443 -9.355 1.00 95.81 71 LYS A N 1
ATOM 540 C CA . LYS A 1 71 ? -8.034 -0.922 -10.680 1.00 95.81 71 LYS A CA 1
ATOM 541 C C . LYS A 1 71 ? -7.683 0.566 -10.660 1.00 95.81 71 LYS A C 1
ATOM 543 O O . LYS A 1 71 ? -6.956 1.026 -11.534 1.00 95.81 71 LYS A O 1
ATOM 548 N N . ASN A 1 72 ? -8.170 1.305 -9.665 1.00 93.56 72 ASN A N 1
ATOM 549 C CA . ASN A 1 72 ? -7.854 2.721 -9.476 1.00 93.56 72 ASN A CA 1
ATOM 550 C C . ASN A 1 72 ? -6.505 2.933 -8.762 1.00 93.56 72 ASN A C 1
ATOM 552 O O . ASN A 1 72 ? -6.040 4.068 -8.636 1.00 93.56 72 ASN A O 1
ATOM 556 N N . GLY A 1 73 ? -5.882 1.860 -8.264 1.00 91.00 73 GLY A N 1
ATOM 557 C CA . GLY A 1 73 ? -4.593 1.903 -7.586 1.00 91.00 73 GLY A CA 1
ATOM 558 C C . GLY A 1 73 ? -3.429 2.137 -8.548 1.00 91.00 73 GLY A C 1
ATOM 559 O O . GLY A 1 73 ? -3.405 1.629 -9.668 1.00 91.00 73 GLY A O 1
ATOM 560 N N . LYS A 1 74 ? -2.419 2.879 -8.085 1.00 91.38 74 LYS A N 1
ATOM 561 C CA . LYS A 1 74 ? -1.122 2.967 -8.766 1.00 91.38 74 LYS A CA 1
ATOM 562 C C . LYS A 1 74 ? -0.139 1.981 -8.117 1.00 91.38 74 LYS A C 1
ATOM 564 O O . LYS A 1 74 ? -0.192 1.796 -6.901 1.00 91.38 74 LYS A O 1
ATOM 569 N N . PRO A 1 75 ? 0.781 1.365 -8.879 1.00 88.38 75 PRO A N 1
ATOM 570 C CA . PRO A 1 75 ? 1.801 0.494 -8.303 1.00 88.38 75 PRO A CA 1
ATOM 571 C C . PRO A 1 75 ? 2.618 1.194 -7.207 1.00 88.38 75 PRO A C 1
ATOM 573 O O . PRO A 1 75 ? 3.027 2.342 -7.364 1.00 88.38 75 PRO A O 1
ATOM 576 N N . GLY A 1 76 ? 2.862 0.495 -6.095 1.00 87.25 76 GLY A N 1
ATOM 577 C CA . GLY A 1 76 ? 3.722 0.967 -5.000 1.00 87.25 76 GLY A CA 1
ATOM 578 C C . GLY A 1 76 ? 3.077 1.937 -3.999 1.00 87.25 76 GLY A C 1
ATOM 579 O O . GLY A 1 76 ? 3.669 2.191 -2.943 1.00 87.25 76 GLY A O 1
ATOM 580 N N . VAL A 1 77 ? 1.863 2.425 -4.267 1.00 90.94 77 VAL A N 1
ATOM 581 C CA . VAL A 1 77 ? 1.089 3.281 -3.352 1.00 90.94 77 VAL A CA 1
ATOM 582 C C . VAL A 1 77 ? -0.190 2.579 -2.890 1.00 90.94 77 VAL A C 1
ATOM 584 O O . VAL A 1 77 ? -0.673 1.685 -3.587 1.00 90.94 77 VAL A O 1
ATOM 587 N N . PRO A 1 78 ? -0.758 2.953 -1.732 1.00 93.56 78 PRO A N 1
ATOM 588 C CA . PRO A 1 78 ? -2.000 2.354 -1.269 1.00 93.56 78 PRO A CA 1
ATOM 589 C C . PRO A 1 78 ? -3.182 2.696 -2.173 1.00 93.56 78 PRO A C 1
ATOM 591 O O . PRO A 1 78 ? -3.158 3.697 -2.894 1.00 93.56 78 PRO A O 1
ATOM 594 N N . LEU A 1 79 ? -4.225 1.863 -2.118 1.00 95.69 79 LEU A N 1
ATOM 595 C CA . LEU A 1 79 ? -5.477 2.126 -2.824 1.00 95.69 79 LEU A CA 1
ATOM 596 C C . LEU A 1 79 ? -6.081 3.455 -2.365 1.00 95.69 79 LEU A C 1
ATOM 598 O O . LEU A 1 79 ? -6.040 3.713 -1.165 1.00 95.69 79 LEU A O 1
ATOM 602 N N . PRO A 1 80 ? -6.677 4.255 -3.271 1.00 95.81 80 PRO A N 1
ATOM 603 C CA . PRO A 1 80 ? -7.361 5.488 -2.900 1.00 95.81 80 PRO A CA 1
ATOM 604 C C . PRO A 1 80 ? -8.381 5.258 -1.783 1.00 95.81 80 PRO A C 1
ATOM 606 O O . PRO A 1 80 ? -9.034 4.211 -1.752 1.00 95.81 80 PRO A O 1
ATOM 609 N N . PHE A 1 81 ? -8.540 6.249 -0.902 1.00 96.94 81 PHE A N 1
ATOM 610 C CA . PHE A 1 81 ? -9.511 6.177 0.186 1.00 96.94 81 PHE A CA 1
ATOM 611 C C . PHE A 1 81 ? -10.924 5.908 -0.342 1.00 96.94 81 PHE A C 1
ATOM 613 O O . PHE A 1 81 ? -11.385 6.561 -1.278 1.00 96.94 81 PHE A O 1
ATOM 620 N N . ASP A 1 82 ? -11.599 4.970 0.309 1.00 97.06 82 ASP A N 1
ATOM 621 C CA . ASP A 1 82 ? -13.020 4.677 0.181 1.00 97.06 82 ASP A CA 1
ATOM 622 C C . ASP A 1 82 ? -13.473 4.118 1.535 1.00 97.06 82 ASP A C 1
ATOM 624 O O . ASP A 1 82 ? -12.749 3.337 2.156 1.00 97.06 82 ASP A O 1
ATOM 628 N N . GLU A 1 83 ? -14.654 4.506 2.007 1.00 96.06 83 GLU A N 1
ATOM 629 C CA . GLU A 1 83 ? -15.173 4.091 3.318 1.00 96.06 83 GLU A CA 1
ATOM 630 C C . GLU A 1 83 ? -15.315 2.565 3.431 1.00 96.06 83 GLU A C 1
ATOM 632 O O . GLU A 1 83 ? -15.177 1.987 4.512 1.00 96.06 83 GLU A O 1
ATOM 6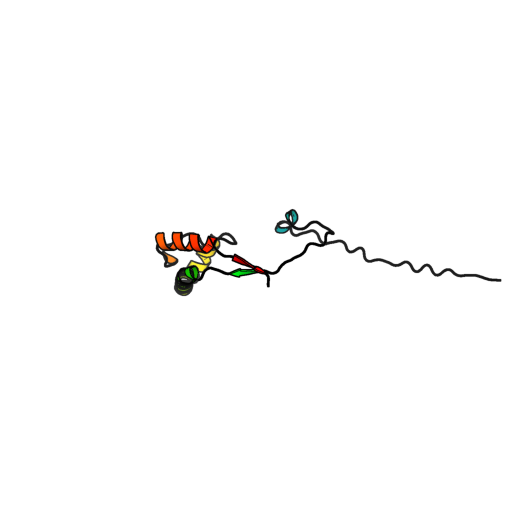37 N N . ARG A 1 84 ? -15.514 1.880 2.298 1.00 96.88 84 ARG A N 1
ATOM 638 C CA . ARG A 1 84 ? -15.614 0.418 2.240 1.00 96.88 84 ARG A CA 1
ATOM 639 C C . ARG A 1 84 ? -14.288 -0.287 2.495 1.00 96.88 84 ARG A C 1
ATOM 641 O O . ARG A 1 84 ? -14.310 -1.488 2.726 1.00 96.88 84 ARG A O 1
ATOM 648 N N . LEU A 1 85 ? -13.156 0.426 2.532 1.00 96.44 85 LEU A N 1
ATOM 649 C CA . LEU A 1 85 ? -11.874 -0.121 2.997 1.00 96.44 85 LEU A CA 1
ATOM 650 C C . LEU A 1 85 ? -11.873 -0.442 4.502 1.00 96.44 85 LEU A C 1
ATOM 652 O O . LEU A 1 85 ? -10.916 -1.040 4.990 1.00 96.44 85 LEU A O 1
ATOM 656 N N . GLY A 1 86 ? -12.916 -0.050 5.243 1.00 95.88 86 GLY A N 1
ATOM 657 C CA . GLY A 1 86 ? -13.026 -0.320 6.678 1.00 95.88 86 GLY A CA 1
ATOM 658 C C . GLY A 1 86 ? -12.132 0.573 7.541 1.00 95.88 86 GLY A C 1
ATOM 659 O O . GLY A 1 86 ? -11.894 0.261 8.708 1.00 95.88 86 GLY A O 1
ATOM 660 N N . LEU A 1 87 ? -11.636 1.669 6.966 1.00 97.12 87 LEU A N 1
ATOM 661 C CA . LEU A 1 87 ? -10.830 2.690 7.627 1.00 97.12 87 LEU A CA 1
ATOM 662 C C . LEU A 1 87 ? -11.640 3.981 7.724 1.00 97.12 87 LEU A C 1
ATOM 664 O O . LEU A 1 87 ? -12.302 4.363 6.757 1.00 97.12 87 LEU A O 1
ATOM 668 N N . THR A 1 88 ? -11.549 4.689 8.850 1.00 97.50 88 THR A N 1
ATOM 669 C CA . THR A 1 88 ? -11.949 6.105 8.856 1.00 97.50 88 THR A CA 1
ATOM 670 C C . THR A 1 88 ? -10.945 6.931 8.053 1.00 97.50 88 THR A C 1
ATOM 672 O O . THR A 1 88 ? -9.855 6.462 7.713 1.00 97.50 88 THR A O 1
ATOM 675 N N . LYS A 1 89 ? -11.285 8.185 7.750 1.00 96.81 89 LYS A N 1
ATOM 676 C CA . LYS A 1 89 ? -10.368 9.075 7.035 1.00 96.81 89 LYS A CA 1
ATOM 677 C C . LYS A 1 89 ? -9.085 9.327 7.833 1.00 96.81 89 LYS A C 1
ATOM 679 O O . LYS A 1 89 ? -7.998 9.281 7.273 1.00 96.81 89 LYS A O 1
ATOM 684 N N . GLU A 1 90 ? -9.209 9.499 9.144 1.00 97.38 90 GLU A N 1
ATOM 685 C CA . GLU A 1 90 ? -8.083 9.682 10.062 1.00 97.38 90 GLU A CA 1
ATOM 686 C C . GLU A 1 90 ? -7.200 8.428 10.112 1.00 97.38 90 GLU A C 1
ATOM 688 O O . GLU A 1 90 ? -5.975 8.520 10.058 1.00 97.38 90 GLU A O 1
ATOM 693 N N . GLU A 1 91 ? -7.815 7.243 10.160 1.00 97.38 91 GLU A N 1
ATOM 694 C CA . GLU A 1 91 ? -7.083 5.975 10.114 1.00 97.38 91 GLU A CA 1
ATOM 695 C C . GLU A 1 91 ? -6.380 5.766 8.776 1.00 97.38 91 GLU A C 1
ATOM 697 O O . GLU A 1 91 ? -5.269 5.243 8.743 1.00 97.38 91 GLU A O 1
ATOM 702 N N . TYR A 1 92 ? -7.006 6.183 7.676 1.00 97.81 92 TYR A N 1
ATOM 703 C CA . TYR A 1 92 ? -6.398 6.132 6.356 1.00 97.81 92 TYR A CA 1
ATOM 704 C C . TYR A 1 92 ? -5.211 7.099 6.243 1.00 97.81 92 TYR A C 1
ATOM 706 O O . TYR A 1 92 ? -4.162 6.726 5.719 1.00 97.81 92 TYR A O 1
ATOM 714 N N . ASP A 1 93 ? -5.319 8.305 6.798 1.00 97.19 93 ASP A N 1
ATOM 715 C CA . ASP A 1 93 ? -4.205 9.255 6.847 1.00 97.19 93 ASP A CA 1
ATOM 716 C C . ASP A 1 93 ? -3.034 8.704 7.673 1.00 97.19 93 ASP A C 1
ATOM 718 O O . ASP A 1 93 ? -1.871 8.817 7.277 1.00 97.19 93 ASP A O 1
ATOM 722 N N . ASP A 1 94 ? -3.311 8.055 8.804 1.00 96.88 94 ASP A N 1
ATOM 723 C CA . ASP A 1 94 ? -2.276 7.385 9.589 1.00 96.88 94 ASP A CA 1
ATOM 724 C C . ASP A 1 94 ? -1.685 6.175 8.861 1.00 96.88 94 ASP A C 1
ATOM 726 O O . ASP A 1 94 ? -0.465 5.993 8.857 1.00 96.88 94 ASP A O 1
ATOM 730 N N . TYR A 1 95 ? -2.519 5.379 8.193 1.00 96.50 95 TYR A N 1
ATOM 731 C CA . TYR A 1 95 ? -2.082 4.286 7.332 1.00 96.50 95 TYR A CA 1
ATOM 732 C C . TYR A 1 95 ? -1.088 4.778 6.271 1.00 96.50 95 TYR A C 1
ATOM 734 O O . TYR A 1 95 ? -0.014 4.191 6.126 1.00 96.50 95 TYR A O 1
ATOM 742 N N . LEU A 1 96 ? -1.372 5.903 5.604 1.00 95.81 96 LEU A N 1
ATOM 743 C CA . LEU A 1 96 ? -0.453 6.528 4.648 1.00 95.81 96 LEU A CA 1
ATOM 744 C C . LEU A 1 96 ? 0.877 6.949 5.294 1.00 95.81 96 LEU A C 1
ATOM 746 O O . LEU A 1 96 ? 1.942 6.722 4.709 1.00 95.81 96 LEU A O 1
ATOM 750 N N . LYS A 1 97 ? 0.851 7.512 6.511 1.00 95.88 97 LYS A N 1
ATOM 751 C CA . LYS A 1 97 ? 2.076 7.884 7.245 1.00 95.88 97 LYS A CA 1
ATOM 752 C C . LYS A 1 97 ? 2.954 6.668 7.532 1.00 95.88 97 LYS A C 1
ATOM 754 O O . LYS A 1 97 ? 4.169 6.747 7.362 1.00 95.88 97 LYS A O 1
ATOM 759 N N . PHE A 1 98 ? 2.374 5.549 7.969 1.00 95.31 98 PHE A N 1
ATOM 760 C CA . PHE A 1 98 ? 3.135 4.325 8.244 1.00 95.31 98 PHE A CA 1
ATOM 761 C C . PHE A 1 98 ? 3.567 3.606 6.963 1.00 95.31 98 PHE A C 1
ATOM 763 O O . PHE A 1 98 ? 4.671 3.067 6.910 1.00 95.31 98 PHE A O 1
ATOM 770 N N . TRP A 1 99 ? 2.767 3.664 5.898 1.00 94.69 99 TRP A N 1
ATOM 771 C CA . TRP A 1 99 ? 3.142 3.139 4.586 1.00 94.69 99 TRP A CA 1
ATOM 772 C C . TRP A 1 99 ? 4.403 3.818 4.037 1.00 94.69 99 TRP A C 1
ATOM 774 O O . TRP A 1 99 ? 5.255 3.165 3.433 1.00 94.69 99 TRP A O 1
ATOM 784 N N . GLY A 1 100 ? 4.565 5.120 4.280 1.00 93.19 100 GLY A N 1
ATOM 785 C CA . GLY A 1 100 ? 5.772 5.865 3.911 1.00 93.19 100 GLY A CA 1
ATOM 786 C C . GLY A 1 100 ? 7.028 5.484 4.705 1.00 93.19 100 GLY A C 1
ATOM 787 O O . GLY A 1 100 ? 8.127 5.831 4.288 1.00 93.19 100 GLY A O 1
ATOM 788 N N . LYS A 1 101 ? 6.888 4.760 5.823 1.00 94.56 101 LYS A N 1
ATOM 789 C CA . LYS A 1 101 ? 7.994 4.343 6.706 1.00 94.56 101 LYS A CA 1
ATOM 790 C C . LYS A 1 101 ? 8.474 2.912 6.453 1.00 94.56 101 LYS A C 1
ATOM 792 O O . LYS A 1 101 ? 9.232 2.375 7.254 1.00 94.56 101 LYS A O 1
ATOM 797 N N . ARG A 1 102 ? 8.007 2.267 5.381 1.00 93.94 102 ARG A N 1
ATOM 798 C CA . ARG A 1 102 ? 8.473 0.927 5.000 1.00 93.94 102 ARG A CA 1
ATOM 799 C C . ARG A 1 102 ? 9.949 0.988 4.614 1.00 93.94 102 ARG A C 1
ATOM 801 O O . ARG A 1 102 ? 10.359 1.864 3.856 1.00 93.94 102 ARG A O 1
ATOM 808 N N . GLU A 1 103 ? 10.721 0.033 5.108 1.00 92.62 103 GLU A N 1
ATOM 809 C CA . GLU A 1 103 ? 12.144 -0.100 4.803 1.00 92.62 103 GLU A CA 1
ATOM 810 C C . GLU A 1 103 ? 12.355 -1.149 3.708 1.00 92.62 103 GLU A C 1
ATOM 812 O O . GLU A 1 103 ? 11.599 -2.113 3.609 1.00 92.62 103 GLU A O 1
ATOM 817 N N . PHE A 1 104 ? 13.406 -0.991 2.907 1.00 90.69 104 PHE A N 1
ATOM 818 C CA . PHE A 1 104 ? 13.861 -2.012 1.964 1.00 90.69 104 PHE A CA 1
ATOM 819 C C . PHE A 1 104 ? 15.163 -2.602 2.507 1.00 90.69 104 PHE A C 1
ATOM 821 O O . PHE A 1 104 ? 16.152 -1.881 2.629 1.00 90.69 104 PHE A O 1
ATOM 828 N N . LYS A 1 105 ? 15.157 -3.885 2.882 1.00 90.62 105 LYS A N 1
ATOM 829 C CA . LYS A 1 105 ? 16.334 -4.584 3.429 1.00 90.62 105 LYS A CA 1
ATOM 830 C C . LYS A 1 105 ? 16.815 -5.650 2.459 1.00 90.62 105 LYS A C 1
ATOM 832 O O . LYS A 1 105 ? 15.993 -6.437 2.003 1.00 90.62 105 LYS A O 1
ATOM 837 N N . GLY A 1 106 ? 18.113 -5.682 2.170 1.00 87.50 106 GLY A N 1
ATOM 838 C CA . GLY A 1 106 ? 18.735 -6.748 1.383 1.00 87.50 106 GLY A CA 1
ATOM 839 C C . GLY A 1 106 ? 18.517 -8.135 1.983 1.00 87.50 106 GLY A C 1
ATOM 840 O O . GLY A 1 106 ? 18.447 -8.269 3.208 1.00 87.50 106 GLY A O 1
ATOM 841 N N . ILE A 1 107 ? 18.393 -9.139 1.112 1.00 79.00 107 ILE A N 1
ATOM 842 C CA . ILE A 1 107 ? 18.360 -10.574 1.450 1.00 79.00 107 ILE A CA 1
ATOM 843 C C . ILE A 1 107 ? 19.774 -11.149 1.453 1.00 79.00 107 ILE A C 1
ATOM 845 O O . ILE A 1 107 ? 20.524 -10.862 0.492 1.00 79.00 107 ILE A O 1
#

Foldseek 3Di:
DDDPDDPPPPPPDPPPQPDQDDPVCNVPDDPPDDDDDFDWDWAFDPVLVVLVVLQVVLCVVPVPVNVVQCVCDDPLADGPDDVSSRADPVRVVVNRVRSVVIDIGTD

Sequence (107 aa):
MKVTLASVFALVAPAVFAAEAPKVLADYLIPNTMIKGEVVVVVPPKELDKYIAKVEEAARKDPAWFKEHAKNGKPGVPLPFDERLGLTKEEYDDYLKFWGKREFKGI

Radius of gyration: 26.61 Å; chains: 1; bounding box: 76×41×62 Å